Protein AF-A0A4V1SN51-F1 (afdb_monomer_lite)

Radius of gyration: 17.12 Å; chains: 1; bounding box: 47×35×43 Å

Structure (mmCIF, N/CA/C/O backbone):
data_AF-A0A4V1SN51-F1
#
_entry.id   AF-A0A4V1SN51-F1
#
loop_
_atom_site.group_PDB
_atom_site.id
_atom_site.type_symbol
_atom_site.label_atom_id
_atom_site.label_alt_id
_atom_site.label_comp_id
_atom_site.label_asym_id
_atom_site.label_entity_id
_atom_site.label_seq_id
_atom_site.pdbx_PDB_ins_code
_atom_site.Cartn_x
_atom_site.Cartn_y
_atom_site.Cartn_z
_atom_site.occupancy
_atom_site.B_iso_or_equiv
_atom_site.auth_seq_id
_atom_site.auth_comp_id
_atom_site.auth_asym_id
_atom_site.auth_atom_id
_atom_site.pdbx_PDB_model_num
ATOM 1 N N . MET A 1 1 ? 26.679 -23.909 3.121 1.00 36.00 1 MET A N 1
ATOM 2 C CA . MET A 1 1 ? 26.881 -22.451 3.013 1.00 36.00 1 MET A CA 1
ATOM 3 C C . MET A 1 1 ? 25.582 -21.850 2.503 1.00 36.00 1 MET A C 1
ATOM 5 O O . MET A 1 1 ? 25.342 -21.886 1.309 1.00 36.00 1 MET A O 1
ATOM 9 N N . GLY A 1 2 ? 24.689 -21.443 3.406 1.00 32.53 2 GLY A N 1
ATOM 10 C CA . GLY A 1 2 ? 23.420 -20.812 3.042 1.00 32.53 2 GLY A CA 1
ATOM 11 C C . GLY A 1 2 ? 23.554 -19.314 3.249 1.00 32.53 2 GLY A C 1
ATOM 12 O O . GLY A 1 2 ? 23.418 -18.847 4.377 1.00 32.53 2 GLY A O 1
ATOM 13 N N . ALA A 1 3 ? 23.891 -18.578 2.192 1.00 32.19 3 ALA A N 1
ATOM 14 C CA . ALA A 1 3 ? 23.777 -17.130 2.211 1.00 32.19 3 ALA A CA 1
ATOM 15 C C . ALA A 1 3 ? 22.284 -16.804 2.137 1.00 32.19 3 ALA A C 1
ATOM 17 O O . ALA A 1 3 ? 21.689 -16.786 1.067 1.00 32.19 3 ALA A O 1
ATOM 18 N N . VAL A 1 4 ? 21.666 -16.618 3.300 1.00 34.53 4 VAL A N 1
ATOM 19 C CA . VAL A 1 4 ? 20.387 -15.919 3.390 1.00 34.53 4 VAL A CA 1
ATOM 20 C C . VAL A 1 4 ? 20.732 -14.473 3.051 1.00 34.53 4 VAL A C 1
ATOM 22 O O . VAL A 1 4 ? 21.332 -13.784 3.881 1.00 34.53 4 VAL A O 1
ATOM 25 N N . SER A 1 5 ? 20.474 -14.039 1.816 1.00 34.34 5 SER A N 1
ATOM 26 C CA . SER A 1 5 ? 20.536 -12.623 1.461 1.00 34.34 5 SER A CA 1
ATOM 27 C C . SER A 1 5 ? 19.461 -11.925 2.285 1.00 34.34 5 SER A C 1
ATOM 29 O O . SER A 1 5 ? 18.280 -11.923 1.945 1.00 34.34 5 SER A O 1
ATOM 31 N N . ARG A 1 6 ? 19.873 -11.430 3.454 1.00 42.03 6 ARG A N 1
ATOM 32 C CA . ARG A 1 6 ? 19.096 -10.488 4.256 1.00 42.03 6 ARG A CA 1
ATOM 33 C C . ARG A 1 6 ? 18.743 -9.322 3.335 1.00 42.03 6 ARG A C 1
ATOM 35 O O . ARG A 1 6 ? 19.588 -8.950 2.526 1.00 42.03 6 ARG A O 1
ATOM 42 N N . GLY A 1 7 ? 17.496 -8.865 3.438 1.00 53.06 7 GLY A N 1
ATOM 43 C CA . GLY A 1 7 ? 16.815 -8.008 2.473 1.00 53.06 7 GLY A CA 1
ATOM 44 C C . GLY A 1 7 ? 17.626 -6.833 1.937 1.00 53.06 7 GLY A C 1
ATOM 45 O O . GLY A 1 7 ? 18.615 -6.411 2.527 1.00 53.06 7 GLY A O 1
ATOM 46 N N . CYS A 1 8 ? 17.161 -6.333 0.797 1.00 65.88 8 CYS A N 1
ATOM 47 C CA . CYS A 1 8 ? 17.581 -5.082 0.180 1.00 65.88 8 CYS A CA 1
ATOM 48 C C . CYS A 1 8 ? 17.955 -4.024 1.231 1.00 65.88 8 CYS A C 1
ATOM 50 O O . CYS A 1 8 ? 17.073 -3.464 1.875 1.00 65.88 8 CYS A O 1
ATOM 52 N N . ASN A 1 9 ? 19.247 -3.761 1.435 1.00 71.75 9 ASN A N 1
ATOM 53 C CA . ASN A 1 9 ? 19.674 -2.699 2.355 1.00 71.75 9 ASN A CA 1
ATOM 54 C C . ASN A 1 9 ? 19.575 -1.321 1.681 1.00 71.75 9 ASN A C 1
ATOM 56 O O . ASN A 1 9 ? 19.774 -0.288 2.316 1.00 71.75 9 ASN A O 1
ATOM 60 N N . GLU A 1 10 ? 19.315 -1.308 0.377 1.00 83.44 10 GLU A N 1
ATOM 61 C CA . GLU A 1 10 ? 19.295 -0.135 -0.476 1.00 83.44 10 GLU A CA 1
ATOM 62 C C . GLU A 1 10 ? 17.950 0.587 -0.459 1.00 83.44 10 GLU A C 1
ATOM 64 O O . GLU A 1 10 ? 17.895 1.762 -0.826 1.00 83.44 10 GLU A O 1
ATOM 69 N N . VAL A 1 11 ? 16.870 -0.091 -0.057 1.00 87.31 11 VAL A N 1
ATOM 70 C CA . VAL A 1 11 ? 15.503 0.440 -0.048 1.00 87.31 11 VAL A CA 1
ATOM 71 C C . VAL A 1 11 ? 14.754 -0.066 1.181 1.00 87.31 11 VAL A C 1
ATOM 73 O O . VAL A 1 11 ? 14.677 -1.268 1.414 1.00 87.31 11 VAL A O 1
ATOM 76 N N . SER A 1 12 ? 14.122 0.857 1.904 1.00 88.50 12 SER A N 1
ATOM 77 C CA . SER A 1 12 ? 13.243 0.554 3.039 1.00 88.50 12 SER A CA 1
ATOM 78 C C . SER A 1 12 ? 11.881 1.209 2.836 1.00 88.50 12 SER A C 1
ATOM 80 O O . SER A 1 12 ? 11.802 2.347 2.369 1.00 88.50 12 SER A O 1
ATOM 82 N N . THR A 1 13 ? 10.803 0.515 3.202 1.00 88.69 13 THR A N 1
ATOM 83 C CA . THR A 1 13 ? 9.418 1.011 3.130 1.00 88.69 13 THR A CA 1
ATOM 84 C C . THR A 1 13 ? 8.771 1.053 4.511 1.00 88.69 13 THR A C 1
ATOM 86 O O . THR A 1 13 ? 9.074 0.237 5.378 1.00 88.69 13 THR A O 1
ATOM 89 N N . GLY A 1 14 ? 7.888 2.032 4.745 1.00 87.31 14 GLY A N 1
ATOM 90 C CA . GLY A 1 14 ? 7.275 2.281 6.065 1.00 87.31 14 GLY A CA 1
ATOM 91 C C . GLY A 1 14 ? 6.348 1.161 6.531 1.00 87.31 14 GLY A C 1
ATOM 92 O O . GLY A 1 14 ? 6.138 0.963 7.726 1.00 87.31 14 GLY A O 1
ATOM 93 N N . ILE A 1 15 ? 5.826 0.407 5.567 1.00 88.25 15 ILE A N 1
ATOM 94 C CA . ILE A 1 15 ? 5.023 -0.796 5.754 1.00 88.25 15 ILE A CA 1
ATOM 95 C C . ILE A 1 15 ? 5.572 -1.913 4.855 1.00 88.25 15 ILE A C 1
ATOM 97 O O . ILE A 1 15 ? 6.207 -1.603 3.839 1.00 88.25 15 ILE A O 1
ATOM 101 N N . PRO A 1 16 ? 5.307 -3.194 5.177 1.00 86.88 16 PRO A N 1
ATOM 102 C CA . PRO A 1 16 ? 5.565 -4.297 4.258 1.00 86.88 16 PRO A CA 1
ATOM 103 C C . PRO A 1 16 ? 4.853 -4.050 2.926 1.00 86.88 16 PRO A C 1
ATOM 105 O O . PRO A 1 16 ? 3.647 -3.797 2.905 1.00 86.88 16 PRO A O 1
ATOM 108 N N . ALA A 1 17 ? 5.612 -4.075 1.833 1.00 88.94 17 ALA A N 1
ATOM 109 C CA . ALA A 1 17 ? 5.127 -3.718 0.502 1.00 88.94 17 ALA A CA 1
ATOM 110 C C . ALA A 1 17 ? 5.588 -4.716 -0.579 1.00 88.94 17 ALA A C 1
ATOM 112 O O . ALA A 1 17 ? 5.528 -4.421 -1.768 1.00 88.94 17 ALA A O 1
ATOM 113 N N . ASP A 1 18 ? 6.009 -5.920 -0.181 1.00 91.25 18 ASP A N 1
ATOM 114 C CA . ASP A 1 18 ? 6.381 -7.006 -1.102 1.00 91.25 18 ASP A CA 1
ATOM 115 C C . ASP A 1 18 ? 5.194 -7.468 -1.965 1.00 91.25 18 ASP A C 1
ATOM 117 O O . ASP A 1 18 ? 5.362 -8.067 -3.024 1.00 91.25 18 ASP A O 1
ATOM 121 N N . THR A 1 19 ? 3.969 -7.195 -1.511 1.00 94.81 19 THR A N 1
ATOM 122 C CA . THR A 1 19 ? 2.716 -7.455 -2.220 1.00 94.81 19 THR A CA 1
ATOM 123 C C . THR A 1 19 ? 1.760 -6.295 -1.993 1.00 94.81 19 THR A C 1
ATOM 125 O O . THR A 1 19 ? 1.488 -5.927 -0.851 1.00 94.81 19 THR A O 1
ATOM 128 N N . LEU A 1 20 ? 1.232 -5.735 -3.081 1.00 95.06 20 LEU A N 1
ATOM 129 C CA . LEU A 1 20 ? 0.231 -4.671 -3.056 1.00 95.06 20 LEU A CA 1
ATOM 130 C C . LEU A 1 20 ? -0.962 -5.047 -3.935 1.00 95.06 20 LEU A C 1
ATOM 132 O O . LEU A 1 20 ? -0.781 -5.477 -5.074 1.00 95.06 20 LEU A O 1
ATOM 136 N N . ILE A 1 21 ? -2.179 -4.844 -3.424 1.00 96.56 21 ILE A N 1
ATOM 137 C CA . ILE A 1 21 ? -3.418 -4.953 -4.204 1.00 96.56 21 ILE A CA 1
ATOM 138 C C . ILE A 1 21 ? -4.063 -3.569 -4.281 1.00 96.56 21 ILE A C 1
ATOM 140 O O . ILE A 1 21 ? -4.413 -2.974 -3.258 1.00 96.56 21 ILE A O 1
ATOM 144 N N . ILE A 1 22 ? -4.220 -3.057 -5.501 1.00 94.50 22 ILE A N 1
ATOM 145 C CA . ILE A 1 22 ? -4.706 -1.704 -5.789 1.00 94.50 22 ILE A CA 1
ATOM 146 C C . ILE A 1 22 ? -5.909 -1.795 -6.725 1.00 94.50 22 ILE A C 1
ATOM 148 O O . ILE A 1 22 ? -5.900 -2.571 -7.675 1.00 94.50 22 ILE A O 1
ATOM 152 N N . GLY A 1 23 ? -6.940 -0.999 -6.467 1.00 91.62 23 GLY A N 1
ATOM 153 C CA . GLY A 1 23 ? -8.099 -0.877 -7.353 1.00 91.62 23 GLY A CA 1
ATOM 154 C C . GLY A 1 23 ? -8.855 0.420 -7.100 1.00 91.62 23 GLY A C 1
ATOM 155 O O . GLY A 1 23 ? -9.072 1.197 -8.025 1.00 91.62 23 GLY A O 1
ATOM 156 N N . GLU A 1 24 ? -9.159 0.713 -5.835 1.00 85.19 24 GLU A N 1
ATOM 157 C CA . GLU A 1 24 ? -9.700 2.006 -5.417 1.00 85.19 24 GLU A CA 1
ATOM 158 C C . GLU A 1 24 ? -8.988 2.539 -4.165 1.00 85.19 24 GLU A C 1
ATOM 160 O O . GLU A 1 24 ? -8.610 1.786 -3.264 1.00 85.19 24 GLU A O 1
ATOM 165 N N . GLY A 1 25 ? -8.857 3.865 -4.103 1.00 84.25 25 GLY A N 1
ATOM 166 C CA . GLY A 1 25 ? -8.307 4.590 -2.968 1.00 84.25 25 GLY A CA 1
ATOM 167 C C . GLY A 1 25 ? -6.788 4.719 -3.022 1.00 84.25 25 GLY A C 1
ATOM 168 O O . GLY A 1 25 ? -6.085 3.866 -3.547 1.00 84.25 25 GLY A O 1
ATOM 169 N N . SER A 1 26 ? -6.289 5.787 -2.401 1.00 85.69 26 SER A N 1
ATOM 170 C CA . SER A 1 26 ? -4.858 6.078 -2.332 1.00 85.69 26 SER A CA 1
ATOM 171 C C . SER A 1 26 ? -4.312 5.810 -0.936 1.00 85.69 26 SER A C 1
ATOM 173 O O . SER A 1 26 ? -4.979 6.035 0.080 1.00 85.69 26 SER A O 1
ATOM 175 N N . PHE A 1 27 ? -3.053 5.393 -0.875 1.00 90.12 27 PHE A N 1
ATOM 176 C CA . PHE A 1 27 ? -2.278 5.379 0.357 1.00 90.12 27 PHE A CA 1
ATOM 177 C C . PHE A 1 27 ? -0.875 5.936 0.095 1.00 90.12 27 PHE A C 1
ATOM 179 O O . PHE A 1 27 ? -0.294 5.672 -0.958 1.00 90.12 27 PHE A O 1
ATOM 186 N N . PRO A 1 28 ? -0.312 6.722 1.027 1.00 91.31 28 PRO A N 1
ATOM 187 C CA . PRO A 1 28 ? 1.069 7.159 0.920 1.00 91.31 28 PRO A CA 1
ATOM 188 C C . PRO A 1 28 ? 1.998 6.011 1.327 1.00 91.31 28 PRO A C 1
ATOM 190 O O . PRO A 1 28 ? 2.009 5.615 2.492 1.00 91.31 28 PRO A O 1
ATOM 193 N N . LEU A 1 29 ? 2.808 5.497 0.399 1.00 92.44 29 LEU A N 1
ATOM 194 C CA . LEU A 1 29 ? 3.904 4.600 0.765 1.00 92.44 29 LEU A CA 1
ATOM 195 C C . LEU A 1 29 ? 5.150 5.430 1.073 1.00 92.44 29 LEU A C 1
ATOM 197 O O . LEU A 1 29 ? 5.815 5.939 0.169 1.00 92.44 29 LEU A O 1
ATOM 201 N N . TYR A 1 30 ? 5.461 5.578 2.357 1.00 92.44 30 TYR A N 1
ATOM 202 C CA . TYR A 1 30 ? 6.723 6.171 2.790 1.00 92.44 30 TYR A CA 1
ATOM 203 C C . TYR A 1 30 ? 7.875 5.207 2.533 1.00 92.44 30 TYR A C 1
ATOM 205 O O . TYR A 1 30 ? 7.734 3.997 2.714 1.00 92.44 30 TYR A O 1
ATOM 213 N N . TRP A 1 31 ? 9.009 5.754 2.115 1.00 91.00 31 TRP A N 1
ATOM 214 C CA . TRP A 1 31 ? 10.177 4.981 1.726 1.00 91.00 31 TRP A CA 1
ATOM 215 C C . TRP A 1 31 ? 11.455 5.797 1.938 1.00 91.00 31 TRP A C 1
ATOM 217 O O . TRP A 1 31 ? 11.415 7.026 2.057 1.00 91.00 31 TRP A O 1
ATOM 227 N N . SER A 1 32 ? 12.583 5.099 1.951 1.00 89.31 32 SER A N 1
ATOM 228 C CA . SER A 1 32 ? 13.925 5.666 1.871 1.00 89.31 32 SER A CA 1
ATOM 229 C C . SER A 1 32 ? 14.804 4.786 1.000 1.00 89.31 32 SER A C 1
ATOM 231 O O . SER A 1 32 ? 14.558 3.585 0.876 1.00 89.31 32 SER A O 1
ATOM 233 N N . SER A 1 33 ? 15.863 5.363 0.446 1.00 89.38 33 SER A N 1
ATOM 234 C CA . SER A 1 33 ? 16.863 4.606 -0.290 1.00 89.38 33 SER A CA 1
ATOM 235 C C . SER A 1 33 ? 18.261 5.177 -0.099 1.00 89.38 33 SER A C 1
ATOM 237 O O . SER A 1 33 ? 18.420 6.359 0.203 1.00 89.38 33 SER A O 1
ATOM 239 N N . THR A 1 34 ? 19.275 4.336 -0.294 1.00 89.94 34 THR A N 1
ATOM 240 C CA . THR A 1 34 ? 20.680 4.753 -0.375 1.00 89.94 34 THR A CA 1
ATOM 241 C C . THR A 1 34 ? 21.067 5.263 -1.768 1.00 89.94 34 THR A C 1
ATOM 243 O O . THR A 1 34 ? 22.156 5.818 -1.931 1.00 89.94 34 THR A O 1
ATOM 246 N N . TYR A 1 35 ? 20.197 5.114 -2.775 1.00 90.44 35 TYR A N 1
ATOM 247 C CA . TYR A 1 35 ? 20.451 5.591 -4.133 1.00 90.44 35 TYR A CA 1
ATOM 248 C C . TYR A 1 35 ? 20.486 7.120 -4.192 1.00 90.44 35 TYR A C 1
ATOM 250 O O . TYR A 1 35 ? 19.616 7.803 -3.658 1.00 90.44 35 TYR A O 1
ATOM 258 N N . THR A 1 36 ? 21.457 7.675 -4.923 1.00 89.38 36 THR A N 1
ATOM 259 C CA . THR A 1 36 ? 21.542 9.127 -5.162 1.00 89.38 36 THR A CA 1
ATOM 260 C C . THR A 1 36 ? 20.338 9.650 -5.946 1.00 89.38 36 THR A C 1
ATOM 262 O O . THR A 1 36 ? 19.867 10.760 -5.697 1.00 89.38 36 THR A O 1
ATOM 265 N N . LYS A 1 37 ? 19.818 8.844 -6.878 1.00 92.56 37 LYS A N 1
ATOM 266 C CA . LYS A 1 37 ? 18.574 9.119 -7.588 1.00 92.56 37 LYS A CA 1
ATOM 267 C C . LYS A 1 37 ? 17.771 7.839 -7.735 1.00 92.56 37 LYS A C 1
ATOM 269 O O . LYS A 1 37 ? 18.219 6.881 -8.353 1.00 92.56 37 LYS A O 1
ATOM 274 N N . SER A 1 38 ? 16.581 7.859 -7.152 1.00 94.62 38 SER A N 1
ATOM 275 C CA . SER A 1 38 ? 15.698 6.703 -7.080 1.00 94.62 38 SER A CA 1
ATOM 276 C C . SER A 1 38 ? 14.619 6.773 -8.152 1.00 94.62 38 SER A C 1
ATOM 278 O O . SER A 1 38 ? 14.000 7.817 -8.381 1.00 94.62 38 SER A O 1
ATOM 280 N N . ILE A 1 39 ? 14.373 5.645 -8.801 1.00 95.00 39 ILE A N 1
ATOM 281 C CA . ILE A 1 39 ? 13.350 5.480 -9.825 1.00 95.00 39 ILE A CA 1
ATOM 282 C C . ILE A 1 39 ? 12.433 4.352 -9.376 1.00 95.00 39 ILE A C 1
ATOM 284 O O . ILE A 1 39 ? 12.890 3.246 -9.124 1.00 95.00 39 ILE A O 1
ATOM 288 N N . LEU A 1 40 ? 11.132 4.615 -9.303 1.00 95.44 40 LEU A N 1
ATOM 289 C CA . LEU A 1 40 ? 10.150 3.543 -9.238 1.00 95.44 40 LEU A CA 1
ATOM 290 C C . LEU A 1 40 ? 9.962 2.991 -10.644 1.00 95.44 40 LEU A C 1
ATOM 292 O O . LEU A 1 40 ? 9.638 3.751 -11.560 1.00 95.44 40 LEU A O 1
ATOM 296 N N . ALA A 1 41 ? 10.129 1.688 -10.805 1.00 95.69 41 ALA A N 1
ATOM 297 C CA . ALA A 1 41 ? 9.928 1.002 -12.067 1.00 95.69 41 ALA A CA 1
ATOM 298 C C . ALA A 1 41 ? 8.839 -0.067 -11.928 1.00 95.69 41 ALA A C 1
ATOM 300 O O . ALA A 1 41 ? 8.795 -0.777 -10.924 1.00 95.69 41 ALA A O 1
ATOM 301 N N . ILE A 1 42 ? 7.977 -0.170 -12.943 1.00 96.75 42 ILE A N 1
ATOM 302 C CA . ILE A 1 42 ? 6.932 -1.196 -13.067 1.00 96.75 42 ILE A CA 1
ATOM 303 C C . ILE A 1 42 ? 7.276 -2.119 -14.238 1.00 96.75 42 ILE A C 1
ATOM 305 O O . ILE A 1 42 ? 7.791 -1.653 -15.258 1.00 96.75 42 ILE A O 1
ATOM 309 N N . TYR A 1 43 ? 6.971 -3.406 -14.104 1.00 97.12 43 TYR A N 1
ATOM 310 C CA . TYR A 1 43 ? 7.303 -4.474 -15.045 1.00 97.12 43 TYR A CA 1
ATOM 311 C C . TYR A 1 43 ? 6.124 -5.442 -15.210 1.00 97.12 43 TYR A C 1
ATOM 313 O O . TYR A 1 43 ? 5.363 -5.654 -14.268 1.00 97.12 43 TYR A O 1
ATOM 321 N N . ASP A 1 44 ? 6.039 -6.089 -16.374 1.00 97.25 44 ASP A N 1
ATOM 322 C CA . ASP A 1 44 ? 5.069 -7.168 -16.650 1.00 97.25 44 ASP A CA 1
ATOM 323 C C . ASP A 1 44 ? 5.534 -8.550 -16.152 1.00 97.25 44 ASP A C 1
ATOM 325 O O . ASP A 1 44 ? 4.766 -9.507 -16.125 1.00 97.25 44 ASP A O 1
ATOM 329 N N . VAL A 1 45 ? 6.812 -8.692 -15.789 1.00 95.69 45 VAL A N 1
ATOM 330 C CA . VAL A 1 45 ? 7.425 -9.974 -15.410 1.00 95.69 45 VAL A CA 1
ATOM 331 C C . VAL A 1 45 ? 8.217 -9.852 -14.109 1.00 95.69 45 VAL A C 1
ATOM 333 O O . VAL A 1 45 ? 8.762 -8.792 -13.793 1.00 95.69 45 VAL A O 1
ATOM 336 N N . ALA A 1 46 ? 8.300 -10.949 -13.356 1.00 91.75 46 ALA A N 1
ATOM 337 C CA . ALA A 1 46 ? 8.957 -10.984 -12.046 1.00 91.75 46 ALA A CA 1
ATOM 338 C C . ALA A 1 46 ? 10.485 -10.861 -12.128 1.00 91.75 46 ALA A C 1
ATOM 340 O O . ALA A 1 46 ? 11.115 -10.282 -11.248 1.00 91.75 46 ALA A O 1
ATOM 341 N N . VAL A 1 47 ? 11.080 -11.411 -13.188 1.00 90.69 47 VAL A N 1
ATOM 342 C CA . VAL A 1 47 ? 12.531 -11.513 -13.372 1.00 90.69 47 VAL A CA 1
ATOM 343 C C . VAL A 1 47 ? 12.860 -11.167 -14.815 1.00 90.69 47 VAL A C 1
ATOM 345 O O . VAL A 1 47 ? 12.136 -11.576 -15.723 1.00 90.69 47 VAL A O 1
ATOM 348 N N . ASP A 1 48 ? 13.947 -10.417 -15.003 1.00 82.88 48 ASP A N 1
ATOM 349 C CA . ASP A 1 48 ? 14.437 -9.942 -16.298 1.00 82.88 48 ASP A CA 1
ATOM 350 C C . ASP A 1 48 ? 13.404 -9.103 -17.079 1.00 82.88 48 ASP A C 1
ATOM 352 O O . ASP A 1 48 ? 12.268 -8.910 -16.662 1.00 82.88 48 ASP A O 1
ATOM 356 N N . GLY A 1 49 ? 13.802 -8.461 -18.174 1.00 89.00 49 GLY A N 1
ATOM 357 C CA . GLY A 1 49 ? 12.900 -7.614 -18.966 1.00 89.00 49 GLY A CA 1
ATOM 358 C C . GLY A 1 49 ? 12.847 -6.141 -18.544 1.00 89.00 49 GLY A C 1
ATOM 359 O O . GLY A 1 49 ? 13.198 -5.756 -17.425 1.00 89.00 49 GLY A O 1
ATOM 360 N N . ALA A 1 50 ? 12.444 -5.304 -19.501 1.00 92.94 50 ALA A N 1
ATOM 361 C CA . ALA A 1 50 ? 12.453 -3.853 -19.374 1.00 92.94 50 ALA A CA 1
ATOM 362 C C . ALA A 1 50 ? 11.249 -3.337 -18.575 1.00 92.94 50 ALA A C 1
ATOM 364 O O . ALA A 1 50 ? 10.163 -3.910 -18.619 1.00 92.94 50 ALA A O 1
ATOM 365 N N . ALA A 1 51 ? 11.445 -2.219 -17.877 1.00 94.69 51 ALA A N 1
ATOM 366 C CA . ALA A 1 51 ? 10.351 -1.531 -17.207 1.00 94.69 51 ALA A CA 1
ATOM 367 C C . ALA A 1 51 ? 9.370 -0.958 -18.239 1.00 94.69 51 ALA A C 1
ATOM 369 O O . ALA A 1 51 ? 9.786 -0.277 -19.180 1.00 94.69 51 ALA A O 1
ATOM 370 N N . ILE A 1 52 ? 8.078 -1.183 -18.020 1.00 95.81 52 ILE A N 1
ATOM 371 C CA . ILE A 1 52 ? 6.992 -0.625 -18.835 1.00 95.81 52 ILE A CA 1
ATOM 372 C C . ILE A 1 52 ? 6.632 0.797 -18.408 1.00 95.81 52 ILE A C 1
ATOM 374 O O . ILE A 1 52 ? 6.122 1.583 -19.202 1.00 95.81 52 ILE A O 1
ATOM 378 N N . GLN A 1 53 ? 6.925 1.143 -17.153 1.00 94.88 53 GLN A N 1
ATOM 379 C CA . GLN A 1 53 ? 6.765 2.485 -16.612 1.00 94.88 53 GLN A CA 1
ATOM 380 C C . GLN A 1 53 ? 7.900 2.804 -15.653 1.00 94.88 53 GLN A C 1
ATOM 382 O O . GLN A 1 53 ? 8.387 1.935 -14.929 1.00 94.88 53 GLN A O 1
ATOM 387 N N . LYS A 1 54 ? 8.308 4.073 -15.642 1.00 93.75 54 LYS A N 1
ATOM 388 C CA . LYS A 1 54 ? 9.310 4.606 -14.724 1.00 93.75 54 LYS A CA 1
ATOM 389 C C . LYS A 1 54 ? 8.848 5.954 -14.196 1.00 93.75 54 LYS A C 1
ATOM 391 O O . LYS A 1 54 ? 8.384 6.792 -14.966 1.00 93.75 54 LYS A O 1
ATOM 396 N N . SER A 1 55 ? 9.033 6.182 -12.904 1.00 94.56 55 SER A N 1
ATOM 397 C CA . SER A 1 55 ? 8.788 7.470 -12.264 1.00 94.56 55 SER A CA 1
ATOM 398 C C . SER A 1 55 ? 9.981 7.847 -11.404 1.00 94.56 55 SER A C 1
ATOM 400 O O . SER A 1 55 ? 10.385 7.088 -10.526 1.00 94.56 55 SER A O 1
ATOM 402 N N . ILE A 1 56 ? 10.540 9.034 -11.637 1.00 94.19 56 ILE A N 1
ATOM 403 C CA . ILE A 1 56 ? 11.597 9.573 -10.777 1.00 94.19 56 ILE A CA 1
ATOM 404 C C . ILE A 1 56 ? 10.974 9.878 -9.420 1.00 94.19 56 ILE A C 1
ATOM 406 O O . ILE A 1 56 ? 10.010 10.643 -9.327 1.00 94.19 56 ILE A O 1
ATOM 410 N N . LEU A 1 57 ? 11.535 9.289 -8.373 1.00 93.62 57 LEU A N 1
ATOM 411 C CA . LEU A 1 57 ? 11.111 9.553 -7.014 1.00 93.62 57 LEU A CA 1
ATOM 412 C C . LEU A 1 57 ? 11.896 10.731 -6.443 1.00 93.62 57 LEU A C 1
ATOM 414 O O . LEU A 1 57 ? 13.089 10.903 -6.691 1.00 93.62 57 LEU A O 1
ATOM 418 N N . LYS A 1 58 ? 11.198 11.565 -5.676 1.00 87.62 58 LYS A N 1
ATOM 419 C CA . LYS A 1 58 ? 11.808 12.658 -4.919 1.00 87.62 58 LYS A CA 1
ATOM 420 C C . LYS A 1 58 ? 12.011 12.194 -3.487 1.00 87.62 58 LYS A C 1
ATOM 422 O O . LYS A 1 58 ? 11.096 11.610 -2.909 1.00 87.62 58 LYS A O 1
ATOM 427 N N . ASP A 1 59 ? 13.180 12.489 -2.927 1.00 74.94 59 ASP A N 1
ATOM 428 C CA . ASP A 1 59 ? 13.490 12.160 -1.536 1.00 74.94 59 ASP A CA 1
ATOM 429 C C . ASP A 1 59 ? 12.389 12.673 -0.589 1.00 74.94 59 ASP A C 1
ATOM 431 O O . ASP A 1 59 ? 11.870 13.781 -0.765 1.00 74.94 59 ASP A O 1
ATOM 435 N N . LYS A 1 60 ? 12.018 11.845 0.395 1.00 75.19 60 LYS A N 1
ATOM 436 C CA . LYS A 1 60 ? 10.974 12.099 1.411 1.00 75.19 60 LYS A CA 1
ATOM 437 C C . LYS A 1 60 ? 9.555 12.333 0.880 1.00 75.19 60 LYS A C 1
ATOM 439 O O . LYS A 1 60 ? 8.657 12.629 1.671 1.00 75.19 60 LYS A O 1
ATOM 444 N N . VAL A 1 61 ? 9.315 12.193 -0.424 1.00 90.31 61 VAL A N 1
ATOM 445 C CA . VAL A 1 61 ? 7.964 12.240 -0.994 1.00 90.31 61 VAL A CA 1
ATOM 446 C C . VAL A 1 61 ? 7.414 10.813 -1.043 1.00 90.31 61 VAL A C 1
ATOM 448 O O . VAL A 1 61 ? 8.029 9.963 -1.689 1.00 90.31 61 VAL A O 1
ATOM 451 N N . PRO A 1 62 ? 6.278 10.518 -0.381 1.00 92.50 62 PRO A N 1
ATOM 452 C CA . PRO A 1 62 ? 5.703 9.180 -0.418 1.00 92.50 62 PRO A CA 1
ATOM 453 C C . PRO A 1 62 ? 5.286 8.811 -1.844 1.00 92.50 62 PRO A C 1
ATOM 455 O O . PRO A 1 62 ? 4.836 9.659 -2.619 1.00 92.50 62 PRO A O 1
ATOM 458 N N . ILE A 1 63 ? 5.420 7.531 -2.181 1.00 92.75 63 ILE A N 1
ATOM 459 C CA . ILE A 1 63 ? 4.967 7.001 -3.465 1.00 92.75 63 ILE A CA 1
ATOM 460 C C . ILE A 1 63 ? 3.440 6.990 -3.461 1.00 92.75 63 ILE A C 1
ATOM 462 O O . ILE A 1 63 ? 2.813 6.517 -2.511 1.00 92.75 63 ILE A O 1
ATOM 466 N N . ASN A 1 64 ? 2.855 7.505 -4.541 1.00 89.12 64 ASN A N 1
ATOM 467 C CA . ASN A 1 64 ? 1.430 7.408 -4.818 1.00 89.12 64 ASN A CA 1
ATOM 468 C C . ASN A 1 64 ? 1.225 6.503 -6.037 1.00 89.12 64 ASN A C 1
ATOM 470 O O . ASN A 1 64 ? 1.355 6.958 -7.177 1.00 89.12 64 ASN A O 1
ATOM 474 N N . PHE A 1 65 ? 0.933 5.227 -5.782 1.00 89.75 65 PHE A N 1
ATOM 475 C CA . PHE A 1 65 ? 0.778 4.233 -6.839 1.00 89.75 65 PHE A CA 1
ATOM 476 C C . PHE A 1 65 ? -0.353 4.576 -7.804 1.00 89.75 65 PHE A C 1
ATOM 478 O O . PHE A 1 65 ? -0.147 4.399 -8.996 1.00 89.75 65 PHE A O 1
ATOM 485 N N . ASP A 1 66 ? -1.460 5.170 -7.348 1.00 84.62 66 ASP A N 1
ATOM 486 C CA . ASP A 1 66 ? -2.587 5.541 -8.217 1.00 84.62 66 ASP A CA 1
ATOM 487 C C . ASP A 1 66 ? -2.149 6.439 -9.375 1.00 84.62 66 ASP A C 1
ATOM 489 O O . ASP A 1 66 ? -2.626 6.304 -10.499 1.00 84.62 66 ASP A O 1
ATOM 493 N N . SER A 1 67 ? -1.221 7.370 -9.123 1.00 84.75 67 SER A N 1
ATOM 494 C CA . SER A 1 67 ? -0.711 8.252 -10.175 1.00 84.75 67 SER A CA 1
ATOM 495 C C . SER A 1 67 ? 0.187 7.519 -11.167 1.00 84.75 67 SER A C 1
ATOM 497 O O . SER A 1 67 ? 0.273 7.938 -12.320 1.00 84.75 67 SER A O 1
ATOM 499 N N . ILE A 1 68 ? 0.900 6.494 -10.709 1.00 87.19 68 ILE A N 1
ATOM 500 C CA . ILE A 1 68 ? 1.864 5.744 -11.513 1.00 87.19 68 ILE A CA 1
ATOM 501 C C . ILE A 1 68 ? 1.110 4.729 -12.369 1.00 87.19 68 ILE A C 1
ATOM 503 O O . ILE A 1 68 ? 1.300 4.683 -13.576 1.00 87.19 68 ILE A O 1
ATOM 507 N N . THR A 1 69 ? 0.171 4.000 -11.773 1.00 89.50 69 THR A N 1
ATOM 508 C CA . THR A 1 69 ? -0.541 2.885 -12.399 1.00 89.50 69 THR A CA 1
ATOM 509 C C . THR A 1 69 ? -1.782 3.308 -13.183 1.00 89.50 69 THR A C 1
ATOM 511 O O . THR A 1 69 ? -2.387 2.468 -13.838 1.00 89.50 69 THR A O 1
ATOM 514 N N . LYS A 1 70 ? -2.152 4.599 -13.188 1.00 87.44 70 LYS A N 1
ATOM 515 C CA . LYS A 1 70 ? -3.388 5.115 -13.811 1.00 87.44 70 LYS A CA 1
ATOM 516 C C . LYS A 1 70 ? -3.618 4.680 -15.264 1.00 87.44 70 LYS A C 1
ATOM 518 O O . LYS A 1 70 ? -4.761 4.587 -15.700 1.00 87.44 70 LYS A O 1
ATOM 523 N N . SER A 1 71 ? -2.550 4.515 -16.040 1.00 90.81 71 SER A N 1
ATOM 524 C CA . SER A 1 71 ? -2.622 4.133 -17.457 1.00 90.81 71 SER A CA 1
ATOM 525 C C . SER A 1 71 ? -2.490 2.630 -17.702 1.00 90.81 71 SER A C 1
ATOM 527 O O . SER A 1 71 ? -2.592 2.206 -18.853 1.00 90.81 71 SER A O 1
ATOM 529 N N . LEU A 1 72 ? -2.255 1.831 -16.659 1.00 94.62 72 LEU A N 1
ATOM 530 C CA . LEU A 1 72 ? -2.183 0.379 -16.762 1.00 94.62 72 LEU A CA 1
ATOM 531 C C . LEU A 1 72 ? -3.591 -0.223 -16.663 1.00 94.62 72 LEU A C 1
ATOM 533 O O . LEU A 1 72 ? -4.391 0.226 -15.838 1.00 94.62 72 LEU A O 1
ATOM 537 N N . PRO A 1 73 ? -3.919 -1.228 -17.490 1.00 95.62 73 PRO A N 1
ATOM 538 C CA . PRO A 1 73 ? -5.139 -1.998 -17.296 1.00 95.62 73 PRO A CA 1
ATOM 539 C C . PRO A 1 73 ? -5.063 -2.838 -16.004 1.00 95.62 73 PRO A C 1
ATOM 541 O O . PRO A 1 73 ? -3.973 -3.067 -15.478 1.00 95.62 73 PRO A O 1
ATOM 544 N N . PRO A 1 74 ? -6.204 -3.337 -15.493 1.00 96.88 74 PRO A N 1
ATOM 545 C CA . PRO A 1 74 ? -6.202 -4.370 -14.462 1.00 96.88 74 PRO A CA 1
ATOM 546 C C . PRO A 1 74 ? -5.355 -5.578 -14.887 1.00 96.88 74 PRO A C 1
ATOM 548 O O . PRO A 1 74 ? -5.415 -6.010 -16.041 1.00 96.88 74 PRO A O 1
ATOM 551 N N . GLY A 1 75 ? -4.573 -6.122 -13.959 1.00 97.38 75 GLY A N 1
ATOM 552 C CA . GLY A 1 75 ? -3.599 -7.170 -14.240 1.00 97.38 75 GLY A CA 1
ATOM 553 C C . GLY A 1 75 ? -2.578 -7.362 -13.123 1.00 97.38 75 GLY A C 1
ATOM 554 O O . GLY A 1 75 ? -2.574 -6.645 -12.119 1.00 97.38 75 GLY A O 1
ATOM 555 N N . ASP A 1 76 ? -1.710 -8.347 -13.325 1.00 98.25 76 ASP A N 1
ATOM 556 C CA . ASP A 1 76 ? -0.600 -8.657 -12.432 1.00 98.25 76 ASP A CA 1
ATOM 557 C C . ASP A 1 76 ? 0.686 -8.029 -12.974 1.00 98.25 76 ASP A C 1
ATOM 559 O O . ASP A 1 76 ? 1.044 -8.210 -14.136 1.00 98.25 76 ASP A O 1
ATOM 563 N N . TYR A 1 77 ? 1.370 -7.297 -12.104 1.00 98.00 77 TYR A N 1
ATOM 564 C CA . TYR A 1 77 ? 2.575 -6.533 -12.381 1.00 98.00 77 TYR A CA 1
ATOM 565 C C . TYR A 1 77 ? 3.600 -6.747 -11.274 1.00 98.00 77 TYR A C 1
ATOM 567 O O . TYR A 1 77 ? 3.337 -7.329 -10.217 1.00 98.00 77 TYR A O 1
ATOM 575 N N . TYR A 1 78 ? 4.783 -6.202 -11.509 1.00 97.62 78 TYR A N 1
ATOM 576 C CA . TYR A 1 78 ? 5.879 -6.207 -10.562 1.00 97.62 78 TYR A CA 1
ATOM 577 C C . TYR A 1 78 ? 6.484 -4.817 -10.468 1.00 97.62 78 TYR A C 1
ATOM 579 O O . TYR A 1 78 ? 6.463 -4.057 -11.436 1.00 97.62 78 TYR A O 1
ATOM 587 N N . TRP A 1 79 ? 7.034 -4.470 -9.313 1.00 95.94 79 TRP A N 1
ATOM 588 C CA . TRP A 1 79 ? 7.619 -3.157 -9.089 1.00 95.94 79 TRP A CA 1
ATOM 589 C C . TRP A 1 79 ? 8.868 -3.230 -8.225 1.00 95.94 79 TRP A C 1
ATOM 591 O O . TRP A 1 79 ? 9.002 -4.105 -7.380 1.00 95.94 79 TRP A O 1
ATOM 601 N N . ASN A 1 80 ? 9.790 -2.295 -8.417 1.00 94.94 80 ASN A N 1
ATOM 602 C CA . ASN A 1 80 ? 10.873 -2.050 -7.470 1.00 94.94 80 ASN A CA 1
ATOM 603 C C . ASN A 1 80 ? 11.309 -0.582 -7.521 1.00 94.94 80 ASN A C 1
ATOM 605 O O . ASN A 1 80 ? 10.908 0.178 -8.407 1.00 94.94 80 ASN A O 1
ATOM 609 N N . ILE A 1 81 ? 12.123 -0.185 -6.544 1.00 94.06 81 ILE A N 1
ATOM 610 C CA . ILE A 1 81 ? 12.871 1.070 -6.590 1.00 94.06 81 ILE A CA 1
ATOM 611 C C . ILE A 1 81 ? 14.291 0.730 -7.040 1.00 94.06 81 ILE A C 1
ATOM 613 O O . ILE A 1 81 ? 14.934 -0.138 -6.450 1.00 94.06 81 ILE A O 1
ATOM 617 N N . THR A 1 82 ? 14.759 1.400 -8.087 1.00 94.12 82 THR A N 1
ATOM 618 C CA . THR A 1 82 ? 16.093 1.228 -8.672 1.00 94.12 82 THR A CA 1
ATOM 619 C C . THR A 1 82 ? 16.880 2.532 -8.630 1.00 94.12 82 THR A C 1
ATOM 621 O O . THR A 1 82 ? 16.313 3.611 -8.423 1.00 94.12 82 THR A O 1
ATOM 624 N N . ASP A 1 83 ? 18.178 2.448 -8.897 1.00 93.19 83 ASP A N 1
ATOM 625 C CA . ASP A 1 83 ? 18.987 3.595 -9.303 1.00 93.19 83 ASP A CA 1
ATOM 626 C C . ASP A 1 83 ? 18.728 3.991 -10.779 1.00 93.19 83 ASP A C 1
ATOM 628 O O . ASP A 1 83 ? 17.827 3.464 -11.448 1.00 93.19 83 ASP A O 1
ATOM 632 N N . GLU A 1 84 ? 19.505 4.949 -11.294 1.00 91.44 84 GLU A N 1
ATOM 633 C CA . GLU A 1 84 ? 19.416 5.414 -12.687 1.00 91.44 84 GLU A CA 1
ATOM 634 C C . GLU A 1 84 ? 19.888 4.388 -13.722 1.00 91.44 84 GLU A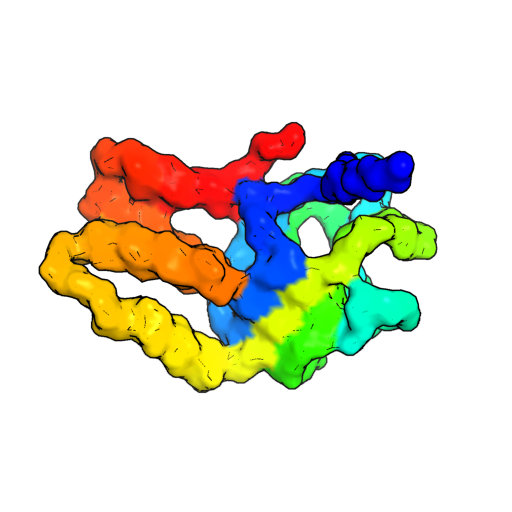 C 1
ATOM 636 O O . GLU A 1 84 ? 19.437 4.428 -14.869 1.00 91.44 84 GLU A O 1
ATOM 641 N N . GLU A 1 85 ? 20.770 3.474 -13.324 1.00 89.12 85 GLU A N 1
ATOM 642 C CA . GLU A 1 85 ? 21.304 2.407 -14.173 1.00 89.12 85 GLU A CA 1
ATOM 643 C C . GLU A 1 85 ? 20.342 1.209 -14.242 1.00 89.12 85 GLU A C 1
ATOM 645 O O . GLU A 1 85 ? 20.460 0.358 -15.123 1.00 89.12 85 GLU A O 1
ATOM 650 N N . GLY A 1 86 ? 19.329 1.186 -13.370 1.00 86.62 86 GLY A N 1
ATOM 651 C CA . GLY A 1 86 ? 18.348 0.113 -13.266 1.00 86.62 86 GLY A CA 1
ATOM 652 C C . GLY A 1 86 ? 18.760 -0.987 -12.291 1.00 86.62 86 GLY A C 1
ATOM 653 O O . GLY A 1 86 ? 18.090 -2.019 -12.246 1.00 86.62 86 GLY A O 1
ATOM 654 N N . ASN A 1 87 ? 19.811 -0.775 -11.496 1.00 88.12 87 ASN A N 1
ATOM 655 C CA . ASN A 1 87 ? 20.159 -1.678 -10.412 1.00 88.12 87 ASN A CA 1
ATOM 656 C C . ASN A 1 87 ? 19.166 -1.465 -9.271 1.00 88.12 87 ASN A C 1
ATOM 658 O O . ASN A 1 87 ? 18.926 -0.345 -8.817 1.00 88.12 87 ASN A O 1
ATOM 662 N N . GLY A 1 88 ? 18.564 -2.551 -8.817 1.00 85.88 88 GLY A N 1
ATOM 663 C CA . GLY A 1 88 ? 17.567 -2.527 -7.768 1.00 85.88 88 GLY A CA 1
ATOM 664 C C . GLY A 1 88 ? 17.458 -3.881 -7.108 1.00 85.88 88 GLY A C 1
ATOM 665 O O . GLY A 1 88 ? 18.079 -4.860 -7.523 1.00 85.88 88 GLY A O 1
ATOM 666 N N . CYS A 1 89 ? 16.632 -3.921 -6.081 1.00 86.25 89 CYS A N 1
ATOM 667 C CA . CYS A 1 89 ? 16.335 -5.150 -5.374 1.00 86.25 89 CYS A CA 1
ATOM 668 C C . CYS A 1 89 ? 15.302 -5.998 -6.116 1.00 86.25 89 CYS A C 1
ATOM 670 O O . CYS A 1 89 ? 14.814 -5.618 -7.189 1.00 86.25 89 CYS A O 1
ATOM 672 N N . GLU A 1 90 ? 14.992 -7.161 -5.542 1.00 90.12 90 GLU A N 1
ATOM 673 C CA . GLU A 1 90 ? 13.956 -8.051 -6.056 1.00 90.12 90 GLU A CA 1
ATOM 674 C C . GLU A 1 90 ? 12.637 -7.298 -6.266 1.00 90.12 90 GLU A C 1
ATOM 676 O O . GLU A 1 90 ? 12.301 -6.369 -5.526 1.00 90.12 90 GLU A O 1
ATOM 681 N N . ARG A 1 91 ? 11.919 -7.664 -7.331 1.00 93.94 91 ARG A N 1
ATOM 682 C CA . ARG A 1 91 ? 10.666 -7.004 -7.681 1.00 93.94 91 ARG A CA 1
ATOM 683 C C . ARG A 1 91 ? 9.548 -7.490 -6.763 1.00 93.94 91 ARG A C 1
ATOM 685 O O . ARG A 1 91 ? 9.257 -8.681 -6.707 1.00 93.94 91 ARG A O 1
ATOM 692 N N . SER A 1 92 ? 8.884 -6.548 -6.112 1.00 95.44 92 SER A N 1
ATOM 693 C CA . SER A 1 92 ? 7.657 -6.756 -5.353 1.00 95.44 92 SER A CA 1
ATOM 694 C C . SER A 1 92 ? 6.471 -6.983 -6.288 1.00 95.44 92 SER A C 1
ATOM 696 O O . SER A 1 92 ? 6.439 -6.481 -7.413 1.00 95.44 92 SER A O 1
ATOM 698 N N . PHE A 1 93 ? 5.462 -7.710 -5.821 1.00 97.31 93 PHE A N 1
ATOM 699 C CA . PHE A 1 93 ? 4.246 -7.988 -6.580 1.00 97.31 93 PHE A CA 1
ATOM 700 C C . PHE A 1 93 ? 3.226 -6.847 -6.464 1.00 97.31 93 PHE A C 1
ATOM 702 O O . PHE A 1 93 ? 3.009 -6.281 -5.389 1.00 97.31 93 PHE A O 1
ATOM 709 N N . LEU A 1 94 ? 2.569 -6.531 -7.577 1.00 97.06 94 LEU A N 1
ATOM 710 C CA . LEU A 1 94 ? 1.520 -5.524 -7.674 1.00 97.06 94 LEU A CA 1
ATOM 711 C C . LEU A 1 94 ? 0.345 -6.085 -8.472 1.00 97.06 94 LEU A C 1
ATOM 713 O O . LEU A 1 94 ? 0.473 -6.357 -9.659 1.00 97.06 94 LEU A O 1
ATOM 717 N N . ARG A 1 95 ? -0.823 -6.189 -7.846 1.00 97.50 95 ARG A N 1
ATOM 718 C CA . ARG A 1 95 ? -2.067 -6.552 -8.525 1.00 97.50 95 ARG A CA 1
ATOM 719 C C . ARG A 1 95 ? -2.961 -5.335 -8.671 1.00 97.50 95 ARG A C 1
ATOM 721 O O . ARG A 1 95 ? -3.336 -4.723 -7.671 1.00 97.50 95 ARG A O 1
ATOM 728 N N . LEU A 1 96 ? -3.323 -5.024 -9.910 1.00 97.12 96 LEU A N 1
ATOM 729 C CA . LEU A 1 96 ? -4.303 -4.001 -10.251 1.00 97.12 96 LEU A CA 1
ATOM 730 C C . LEU A 1 96 ? -5.647 -4.669 -10.531 1.00 97.12 96 LEU A C 1
ATOM 732 O O . LEU A 1 96 ? -5.749 -5.533 -11.399 1.00 97.12 96 LEU A O 1
ATOM 736 N N . LEU A 1 97 ? -6.675 -4.272 -9.794 1.00 96.69 97 LEU A N 1
ATOM 737 C CA . LEU A 1 97 ? -8.046 -4.744 -9.953 1.00 96.69 97 LEU A CA 1
ATOM 738 C C . LEU A 1 97 ? -8.923 -3.615 -10.494 1.00 96.69 97 LEU A C 1
ATOM 740 O O . LEU A 1 97 ? -8.683 -2.442 -10.215 1.00 96.69 97 LEU A O 1
ATOM 744 N N . ASP A 1 98 ? -9.968 -3.967 -11.240 1.00 95.69 98 ASP A N 1
ATOM 745 C CA . ASP A 1 98 ? -11.065 -3.032 -11.479 1.00 95.69 98 ASP A CA 1
ATOM 746 C C . ASP A 1 98 ? -11.822 -2.739 -10.169 1.00 95.69 98 ASP A C 1
ATOM 748 O O . ASP A 1 98 ? -11.784 -3.531 -9.221 1.00 95.69 98 ASP A O 1
ATOM 752 N N . SER A 1 99 ? -12.519 -1.600 -10.116 1.00 93.06 99 SER A N 1
ATOM 753 C CA . SER A 1 99 ? -13.198 -1.132 -8.900 1.00 93.06 99 SER A CA 1
ATOM 754 C C . SER A 1 99 ? -14.224 -2.134 -8.366 1.00 93.06 99 SER A C 1
ATOM 756 O O . SER A 1 99 ? -14.257 -2.375 -7.165 1.00 93.06 99 SER A O 1
ATOM 758 N N . ALA A 1 100 ? -15.002 -2.788 -9.236 1.00 95.88 100 ALA A N 1
ATOM 759 C CA . ALA A 1 100 ? -16.042 -3.719 -8.800 1.00 95.88 100 ALA A CA 1
ATOM 760 C C . ALA A 1 100 ? -15.441 -4.969 -8.141 1.00 95.88 100 ALA A C 1
ATOM 762 O O . ALA A 1 100 ? -15.861 -5.363 -7.051 1.00 95.88 100 ALA A O 1
ATOM 763 N N . THR A 1 101 ? -14.420 -5.562 -8.765 1.00 97.06 101 THR A N 1
ATOM 764 C CA . THR A 1 101 ? -13.693 -6.706 -8.198 1.00 97.06 101 THR A CA 1
ATOM 765 C C . THR A 1 101 ? -12.993 -6.320 -6.893 1.00 97.06 101 THR A C 1
ATOM 767 O O . THR A 1 101 ? -13.004 -7.084 -5.926 1.00 97.06 101 THR A O 1
ATOM 770 N N . TYR A 1 102 ? -12.394 -5.126 -6.842 1.00 96.94 102 TYR A N 1
ATOM 771 C CA . TYR A 1 102 ? -11.716 -4.620 -5.650 1.00 96.94 102 TYR A CA 1
ATOM 772 C C . TYR A 1 102 ? -12.683 -4.461 -4.4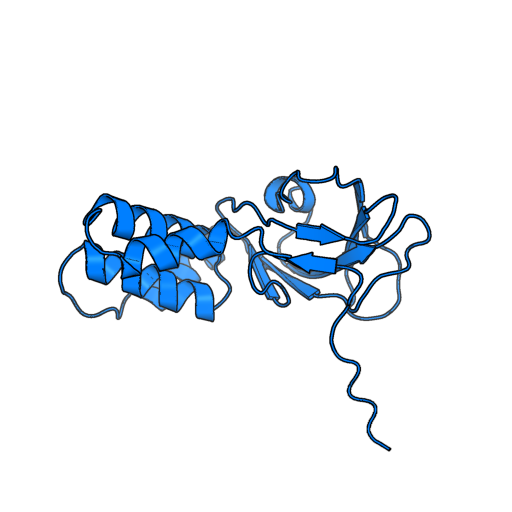71 1.00 96.94 102 TYR A C 1
ATOM 774 O O . TYR A 1 102 ? -12.441 -5.018 -3.399 1.00 96.94 102 TYR A O 1
ATOM 782 N N . GLU A 1 103 ? -13.799 -3.762 -4.679 1.00 96.56 103 GLU A N 1
ATOM 783 C CA . GLU A 1 103 ? -14.840 -3.545 -3.671 1.00 96.56 103 GLU A CA 1
ATOM 784 C C . GLU A 1 103 ? -15.440 -4.866 -3.180 1.00 96.56 103 GLU A C 1
ATOM 786 O O . GLU A 1 103 ? -15.587 -5.068 -1.972 1.00 96.56 103 GLU A O 1
ATOM 791 N N . GLN A 1 104 ? -15.734 -5.796 -4.096 1.00 97.50 104 GLN A N 1
ATOM 792 C CA . GLN A 1 104 ? -16.265 -7.110 -3.741 1.00 97.50 104 GLN A CA 1
ATOM 793 C C . GLN A 1 104 ? -15.288 -7.890 -2.854 1.00 97.50 104 GLN A C 1
ATOM 795 O O . GLN A 1 104 ? -15.695 -8.459 -1.840 1.00 97.50 104 GLN A O 1
ATOM 800 N N . ASN A 1 105 ? -13.997 -7.900 -3.196 1.00 97.38 105 ASN A N 1
ATOM 801 C CA . ASN A 1 105 ? -12.986 -8.579 -2.390 1.00 97.38 105 ASN A CA 1
ATOM 802 C C . ASN A 1 105 ? -12.840 -7.942 -1.007 1.00 97.38 105 ASN A C 1
ATOM 804 O O . ASN A 1 105 ? -12.808 -8.658 -0.007 1.00 97.38 105 ASN A O 1
ATOM 808 N N . VAL A 1 106 ? -12.794 -6.608 -0.936 1.00 97.50 106 VAL A N 1
ATOM 809 C CA . VAL A 1 106 ? -12.753 -5.876 0.338 1.00 97.50 106 VAL A CA 1
ATOM 810 C C . VAL A 1 106 ? -13.962 -6.237 1.197 1.00 97.50 106 VAL A C 1
ATOM 812 O O . VAL A 1 106 ? -13.788 -6.535 2.377 1.00 97.50 106 VAL A O 1
ATOM 815 N N . TYR A 1 107 ? -15.163 -6.265 0.613 1.00 97.31 107 TYR A N 1
ATOM 816 C CA . TYR A 1 107 ? -16.391 -6.640 1.309 1.00 97.31 107 TYR A CA 1
ATOM 817 C C . TYR A 1 107 ? -16.324 -8.063 1.875 1.00 97.31 107 TYR A C 1
ATOM 819 O O . TYR A 1 107 ? -16.525 -8.243 3.076 1.00 97.31 107 TYR A O 1
ATOM 827 N N . MET A 1 108 ? -15.968 -9.057 1.052 1.00 97.75 108 MET A N 1
ATOM 828 C CA . MET A 1 108 ? -15.876 -10.461 1.482 1.00 97.75 108 MET A CA 1
ATOM 829 C C . MET A 1 108 ? -14.881 -10.663 2.633 1.00 97.75 108 MET A C 1
ATOM 831 O O . MET A 1 108 ? -15.099 -11.494 3.510 1.00 97.75 108 MET A O 1
ATOM 835 N N . LEU A 1 109 ? -13.792 -9.890 2.668 1.00 97.12 109 LEU A N 1
ATOM 836 C CA . LEU A 1 109 ? -12.807 -9.977 3.748 1.00 97.12 109 LEU A CA 1
ATOM 837 C C . LEU A 1 109 ? -13.345 -9.473 5.091 1.00 97.12 109 LEU A C 1
ATOM 839 O O . LEU A 1 109 ? -12.914 -9.947 6.141 1.00 97.12 109 LEU A O 1
ATOM 843 N N . ILE A 1 110 ? -14.267 -8.509 5.079 1.00 96.62 110 ILE A N 1
ATOM 844 C CA . ILE A 1 110 ? -14.707 -7.808 6.294 1.00 96.62 110 ILE A CA 1
ATOM 845 C C . ILE A 1 110 ? -16.150 -8.108 6.706 1.00 96.62 110 ILE A C 1
ATOM 847 O O . ILE A 1 110 ? -16.575 -7.645 7.766 1.00 96.62 110 ILE A O 1
ATOM 851 N N . GLU A 1 111 ? -16.908 -8.855 5.901 1.00 95.25 111 GLU A N 1
ATOM 852 C CA . GLU A 1 111 ? -18.332 -9.126 6.147 1.00 95.25 111 GLU A CA 1
ATOM 853 C C . GLU A 1 111 ? -18.573 -9.910 7.449 1.00 95.25 111 GLU A C 1
ATOM 855 O O . GLU A 1 111 ? -19.568 -9.685 8.133 1.00 95.25 111 GLU A O 1
ATOM 860 N N . ASN A 1 112 ? -17.631 -10.781 7.829 1.00 92.25 112 ASN A N 1
ATOM 861 C CA . ASN A 1 112 ? -17.765 -11.701 8.963 1.00 92.25 112 ASN A CA 1
ATOM 862 C C . ASN A 1 112 ? -17.146 -11.167 10.266 1.00 92.25 112 ASN A C 1
ATOM 864 O O . ASN A 1 112 ? -16.948 -11.923 11.220 1.00 92.25 112 ASN A O 1
ATOM 868 N N . ILE A 1 113 ? -16.813 -9.874 10.325 1.00 93.00 113 ILE A N 1
ATOM 869 C CA . ILE A 1 113 ? -16.282 -9.266 11.548 1.00 93.00 113 ILE A CA 1
ATOM 870 C C . ILE A 1 113 ? -17.384 -9.259 12.620 1.00 93.00 113 ILE A C 1
ATOM 872 O O . ILE A 1 113 ? -18.469 -8.730 12.364 1.00 93.00 113 ILE A O 1
ATOM 876 N N . PRO A 1 114 ? -17.130 -9.817 13.823 1.00 91.50 114 PRO A N 1
ATOM 877 C CA . PRO A 1 114 ? -18.114 -9.838 14.896 1.00 91.50 114 PRO A CA 1
ATOM 878 C C . PRO A 1 114 ? -18.627 -8.439 15.230 1.00 91.50 114 PRO A C 1
ATOM 880 O O . PRO A 1 114 ? -17.873 -7.467 15.245 1.00 91.50 114 PRO A O 1
ATOM 883 N N . ASN A 1 115 ? -19.918 -8.346 15.535 1.00 88.50 115 ASN A N 1
ATOM 884 C CA . ASN A 1 115 ? -20.524 -7.075 15.897 1.00 88.50 115 ASN A CA 1
ATOM 885 C C . ASN A 1 115 ? -20.119 -6.675 17.325 1.00 88.50 115 ASN A C 1
ATOM 887 O O . ASN A 1 115 ? -20.460 -7.370 18.284 1.00 88.50 115 ASN A O 1
ATOM 891 N N . THR A 1 116 ? -19.405 -5.558 17.459 1.00 94.19 116 THR A N 1
ATOM 892 C CA . THR A 1 116 ? -18.962 -4.986 18.740 1.00 94.19 116 THR A CA 1
ATOM 893 C C . THR A 1 116 ? -19.123 -3.454 18.707 1.00 94.19 116 THR A C 1
ATOM 895 O O . THR A 1 116 ? -20.079 -2.943 18.120 1.00 94.19 116 THR A O 1
ATOM 898 N N . THR A 1 117 ? -18.238 -2.677 19.337 1.00 96.75 117 THR A N 1
ATOM 899 C CA . THR A 1 117 ? -18.199 -1.223 19.143 1.00 96.75 117 THR A CA 1
ATOM 900 C C . THR A 1 117 ? -17.726 -0.850 17.732 1.00 96.75 117 THR A C 1
ATOM 902 O O . THR A 1 117 ? -16.929 -1.548 17.108 1.00 96.75 117 THR A O 1
ATOM 905 N N . MET A 1 118 ? -18.163 0.308 17.225 1.00 97.12 118 MET A N 1
ATOM 906 C CA . MET A 1 118 ? -17.737 0.789 15.901 1.00 97.12 118 MET A CA 1
ATOM 907 C C . MET A 1 118 ? -16.215 0.985 15.799 1.00 97.12 118 MET A C 1
ATOM 909 O O . MET A 1 118 ? -15.642 0.761 14.734 1.00 97.12 118 MET A O 1
ATOM 913 N N . ALA A 1 119 ? -15.555 1.372 16.897 1.00 97.50 119 ALA A N 1
ATOM 914 C CA . ALA A 1 119 ? -14.107 1.560 16.931 1.00 97.50 119 ALA A CA 1
ATOM 915 C C . ALA A 1 119 ? -13.356 0.223 16.814 1.00 97.50 119 A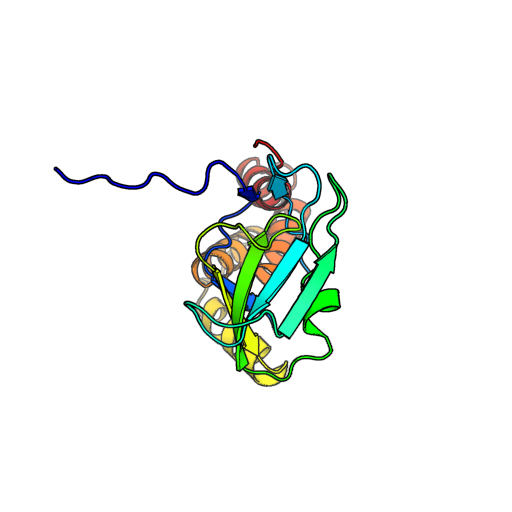LA A C 1
ATOM 917 O O . ALA A 1 119 ? -12.422 0.110 16.022 1.00 97.50 119 ALA A O 1
ATOM 918 N N . GLU A 1 120 ? -13.801 -0.807 17.539 1.00 97.31 120 GLU A N 1
ATOM 919 C CA . GLU A 1 120 ? -13.248 -2.163 17.443 1.00 97.31 120 GLU A CA 1
ATOM 920 C C . GLU A 1 120 ? -13.510 -2.796 16.073 1.00 97.31 120 GLU A C 1
ATOM 922 O O . GLU A 1 120 ? -12.601 -3.396 15.505 1.00 97.31 120 GLU A O 1
ATOM 927 N N . ILE A 1 121 ? -14.707 -2.614 15.499 1.00 97.94 121 ILE A N 1
ATOM 928 C CA . ILE A 1 121 ? -15.012 -3.063 14.131 1.00 97.94 121 ILE A CA 1
ATOM 929 C C .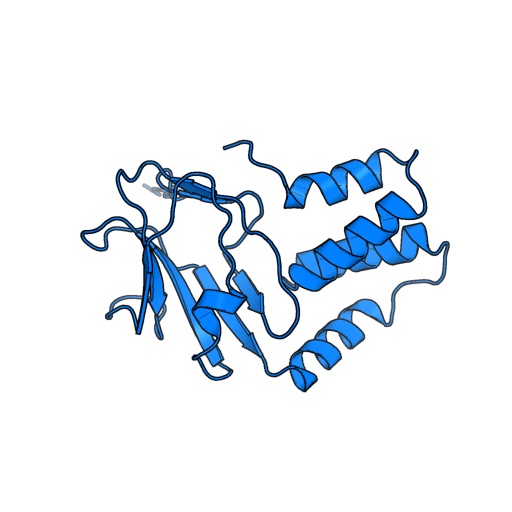 ILE A 1 121 ? -14.057 -2.396 13.132 1.00 97.94 121 ILE A C 1
ATOM 931 O O . ILE A 1 121 ? -13.481 -3.076 12.284 1.00 97.94 121 ILE A O 1
ATOM 935 N N . ALA A 1 122 ? -13.849 -1.079 13.226 1.00 98.00 122 ALA A N 1
ATOM 936 C CA . ALA A 1 122 ? -12.926 -0.355 12.351 1.00 98.00 122 ALA A CA 1
ATOM 937 C C . ALA A 1 122 ? -11.468 -0.819 12.530 1.00 98.00 122 ALA A C 1
ATOM 939 O O . ALA A 1 122 ? -10.742 -1.002 11.550 1.00 98.00 122 ALA A O 1
ATOM 940 N N . PHE A 1 123 ? -11.045 -1.079 13.768 1.00 97.81 123 PHE A N 1
ATOM 941 C CA . PHE A 1 123 ? -9.723 -1.626 14.056 1.00 97.81 123 PHE A CA 1
ATOM 942 C C . PHE A 1 123 ? -9.548 -3.040 13.476 1.00 97.81 123 PHE A C 1
ATOM 944 O O . PHE A 1 123 ? -8.559 -3.303 12.791 1.00 97.81 123 PHE A O 1
ATOM 951 N N . ALA A 1 124 ? -10.530 -3.925 13.664 1.00 97.38 124 ALA A N 1
ATOM 952 C CA . ALA A 1 124 ? -10.524 -5.277 13.110 1.00 97.38 124 ALA A CA 1
ATOM 953 C C . ALA A 1 124 ? -10.496 -5.272 11.573 1.00 97.38 124 ALA A C 1
ATOM 955 O O . ALA A 1 124 ? -9.720 -6.017 10.974 1.00 97.38 124 ALA A O 1
ATOM 956 N N . ARG A 1 125 ? -11.269 -4.382 10.930 1.00 98.00 125 ARG A N 1
ATOM 957 C CA . ARG A 1 125 ? -11.225 -4.164 9.472 1.00 98.00 125 ARG A CA 1
ATOM 958 C C . ARG A 1 125 ? -9.826 -3.798 9.009 1.00 98.00 125 ARG A C 1
ATOM 960 O O . ARG A 1 125 ? -9.322 -4.407 8.073 1.00 98.00 125 ARG A O 1
ATOM 967 N N . SER A 1 126 ? -9.199 -2.827 9.676 1.00 97.31 126 SER A N 1
ATOM 968 C CA . SER A 1 126 ? -7.840 -2.395 9.346 1.00 97.31 126 SER A CA 1
ATOM 969 C C . SER A 1 126 ? -6.856 -3.562 9.376 1.00 97.31 126 SER A C 1
ATOM 971 O O . SER A 1 126 ? -6.120 -3.771 8.414 1.00 97.31 126 SER A O 1
ATOM 973 N N . PHE A 1 127 ? -6.905 -4.360 10.443 1.00 95.44 127 PHE A N 1
ATOM 974 C CA . PHE A 1 127 ? -6.025 -5.507 10.628 1.00 95.44 127 PHE A CA 1
ATOM 975 C C . PHE A 1 127 ? -6.218 -6.580 9.547 1.00 95.44 127 PHE A C 1
ATOM 977 O O . PHE A 1 127 ? -5.248 -6.989 8.913 1.00 95.44 127 PHE A O 1
ATOM 984 N N . ILE A 1 128 ? -7.462 -7.002 9.293 1.00 97.12 128 ILE A N 1
ATOM 985 C CA . ILE A 1 128 ? -7.765 -8.026 8.281 1.00 97.12 128 ILE A CA 1
ATOM 986 C C . ILE A 1 128 ? -7.339 -7.548 6.890 1.00 97.12 128 ILE A C 1
ATOM 988 O O . ILE A 1 128 ? -6.641 -8.257 6.171 1.00 97.12 128 ILE A O 1
ATOM 992 N N . LEU A 1 129 ? -7.695 -6.320 6.513 1.00 97.25 129 LEU A N 1
ATOM 993 C CA . LEU A 1 129 ? -7.358 -5.783 5.194 1.00 97.25 129 LEU A CA 1
ATOM 994 C C . LEU A 1 129 ? -5.844 -5.660 4.988 1.00 97.25 129 LEU A C 1
ATOM 996 O O . LEU A 1 129 ? -5.356 -5.949 3.897 1.00 97.25 129 LEU A O 1
ATOM 1000 N N . GLN A 1 130 ? -5.091 -5.298 6.031 1.00 94.94 130 GLN A N 1
ATOM 1001 C CA . GLN A 1 130 ? -3.631 -5.247 5.971 1.00 94.94 130 GLN A CA 1
ATOM 1002 C C . GLN A 1 130 ? -3.018 -6.637 5.754 1.00 94.94 130 GLN A C 1
ATOM 1004 O O . GLN A 1 130 ? -2.119 -6.775 4.927 1.00 94.94 130 GLN A O 1
ATOM 1009 N N . GLN A 1 131 ? -3.524 -7.672 6.435 1.00 94.75 131 GLN A N 1
ATOM 1010 C CA . GLN A 1 131 ? -3.073 -9.059 6.240 1.00 94.75 131 GLN A CA 1
ATOM 1011 C C . GLN A 1 131 ? -3.325 -9.581 4.822 1.00 94.75 131 GLN A C 1
ATOM 1013 O O . GLN A 1 131 ? -2.610 -10.463 4.355 1.00 94.75 131 GLN A O 1
ATOM 1018 N N . HIS A 1 132 ? -4.324 -9.021 4.142 1.00 96.44 132 HIS A N 1
ATOM 1019 C CA . HIS A 1 132 ? -4.674 -9.350 2.766 1.00 96.44 132 HIS A CA 1
ATOM 1020 C C . HIS A 1 132 ? -4.165 -8.319 1.742 1.00 96.44 132 HIS A C 1
ATOM 1022 O O . HIS A 1 132 ? -4.581 -8.362 0.589 1.00 96.44 132 HIS A O 1
ATOM 1028 N N . PHE A 1 133 ? -3.253 -7.420 2.135 1.00 95.88 133 PHE A N 1
ATOM 1029 C CA . PHE A 1 133 ? -2.580 -6.447 1.259 1.00 95.88 133 PHE A CA 1
ATOM 1030 C C . PHE A 1 133 ? -3.480 -5.356 0.640 1.00 95.88 133 PHE A C 1
ATOM 1032 O O . PHE A 1 133 ? -3.062 -4.648 -0.280 1.00 95.88 133 PHE A O 1
ATOM 1039 N N . TYR A 1 134 ? -4.688 -5.154 1.176 1.00 95.94 134 TYR A N 1
ATOM 1040 C CA . TYR A 1 134 ? -5.601 -4.064 0.807 1.00 95.94 134 TYR A CA 1
ATOM 1041 C C . TYR A 1 134 ? -5.289 -2.808 1.640 1.00 95.94 134 TYR A C 1
ATOM 1043 O O . TYR A 1 134 ? -6.029 -2.418 2.545 1.00 95.94 134 TYR A O 1
ATOM 1051 N N . ILE A 1 135 ? -4.144 -2.180 1.358 1.00 95.19 135 ILE A N 1
ATOM 1052 C CA . ILE A 1 135 ? -3.549 -1.136 2.212 1.00 95.19 135 ILE A CA 1
ATOM 1053 C C . ILE A 1 135 ? -4.394 0.146 2.291 1.00 95.19 135 ILE A C 1
ATOM 1055 O O . ILE A 1 135 ? -4.550 0.702 3.379 1.00 95.19 135 ILE A O 1
ATOM 1059 N N . ALA A 1 136 ? -4.971 0.616 1.180 1.00 94.62 136 ALA A N 1
ATOM 1060 C CA . ALA A 1 136 ? -5.802 1.825 1.165 1.00 94.62 136 ALA A CA 1
ATOM 1061 C C . ALA A 1 136 ? -7.028 1.735 2.104 1.00 94.62 136 ALA A C 1
ATOM 1063 O O . ALA A 1 136 ? -7.158 2.580 3.001 1.00 94.62 136 ALA A O 1
ATOM 1064 N N . PRO A 1 137 ? -7.903 0.715 1.999 1.00 96.69 137 PRO A N 1
ATOM 1065 C CA . PRO A 1 137 ? -9.037 0.583 2.911 1.00 96.69 137 PRO A CA 1
ATOM 1066 C C . PRO A 1 137 ? -8.603 0.188 4.334 1.00 96.69 137 PRO A C 1
ATOM 1068 O O . PRO A 1 137 ? -9.280 0.557 5.302 1.00 96.69 137 PRO A O 1
ATOM 1071 N N . ALA A 1 138 ? -7.452 -0.478 4.505 1.00 96.88 138 ALA A N 1
ATOM 1072 C CA . ALA A 1 138 ? -6.873 -0.722 5.826 1.00 96.88 138 ALA A CA 1
ATOM 1073 C C . ALA A 1 138 ? -6.499 0.588 6.542 1.00 96.88 138 ALA A C 1
ATOM 1075 O O . ALA A 1 138 ? -6.832 0.765 7.719 1.00 96.88 138 ALA A O 1
ATOM 1076 N N . LEU A 1 139 ? -5.864 1.528 5.830 1.00 96.44 139 LEU A N 1
ATOM 1077 C CA . LEU A 1 139 ? -5.535 2.863 6.334 1.00 96.44 139 LEU A CA 1
ATOM 1078 C C . LEU A 1 139 ? -6.800 3.650 6.688 1.00 96.44 139 LEU A C 1
ATOM 1080 O O . LEU A 1 139 ? -6.879 4.224 7.775 1.00 96.44 139 LEU A O 1
ATOM 1084 N N . ALA A 1 140 ? -7.798 3.663 5.800 1.00 97.25 140 ALA A N 1
ATOM 1085 C CA . ALA A 1 140 ? -9.070 4.342 6.051 1.00 97.25 140 ALA A CA 1
ATOM 1086 C C . ALA A 1 140 ? -9.751 3.816 7.327 1.00 97.25 140 ALA A C 1
ATOM 1088 O O . ALA A 1 140 ? -10.151 4.596 8.192 1.00 97.25 140 ALA A O 1
ATOM 1089 N N . SER A 1 141 ? -9.788 2.492 7.496 1.00 97.88 141 SER A N 1
ATOM 1090 C CA . SER A 1 141 ? -10.351 1.848 8.687 1.00 97.88 141 SER A CA 1
ATOM 1091 C C . SER A 1 141 ? -9.540 2.158 9.953 1.00 97.88 141 SER A C 1
ATOM 1093 O O . SER A 1 141 ? -10.115 2.404 11.014 1.00 97.88 141 SER A O 1
ATOM 1095 N N . SER A 1 142 ? -8.206 2.228 9.853 1.00 97.75 142 SER A N 1
ATOM 1096 C CA . SER A 1 142 ? -7.359 2.596 10.994 1.00 97.75 142 SER A CA 1
ATOM 1097 C C . SER A 1 142 ? -7.566 4.040 11.446 1.00 97.75 142 SER A C 1
ATOM 1099 O O . SER A 1 142 ? -7.486 4.310 12.646 1.00 97.75 142 SER A O 1
ATOM 1101 N N . LYS A 1 143 ? -7.785 4.968 10.505 1.00 98.00 143 LYS A N 1
ATOM 1102 C CA . LYS A 1 143 ? -8.112 6.366 10.822 1.00 98.00 143 LYS A CA 1
ATOM 1103 C C . LYS A 1 143 ? -9.421 6.436 11.587 1.00 98.00 143 LYS A C 1
ATOM 1105 O O . LYS A 1 143 ? -9.444 6.987 12.682 1.00 98.00 143 LYS A O 1
ATOM 1110 N N . LEU A 1 144 ? -10.455 5.773 11.068 1.00 98.38 144 LEU A N 1
ATOM 1111 C CA . LEU A 1 144 ? -11.769 5.727 11.698 1.00 98.38 144 LEU A CA 1
ATOM 1112 C C . LEU A 1 144 ? -11.699 5.175 13.132 1.00 98.38 144 LEU A C 1
ATOM 1114 O O . LEU A 1 144 ? -12.276 5.765 14.039 1.00 98.38 144 LEU A O 1
ATOM 1118 N N . ALA A 1 145 ? -10.950 4.094 13.372 1.00 98.19 145 ALA A N 1
ATOM 1119 C CA . ALA A 1 145 ? -10.774 3.553 14.723 1.00 98.19 145 ALA A CA 1
ATOM 1120 C C . ALA A 1 145 ? -10.142 4.576 15.690 1.00 98.19 145 ALA A C 1
ATOM 1122 O O . ALA A 1 145 ? -10.622 4.761 16.809 1.00 98.19 145 ALA A O 1
ATOM 1123 N N . ALA A 1 146 ? -9.085 5.271 15.253 1.00 98.00 146 ALA A N 1
ATOM 1124 C CA . ALA A 1 146 ? -8.396 6.279 16.061 1.00 98.00 146 ALA A CA 1
ATOM 1125 C C . ALA A 1 146 ? -9.220 7.566 16.264 1.00 98.00 146 ALA A C 1
ATOM 1127 O O . ALA A 1 146 ? -9.042 8.244 17.276 1.00 98.00 146 ALA A O 1
ATOM 1128 N N . GLU A 1 147 ? -10.105 7.904 15.325 1.00 98.12 147 GLU A N 1
ATOM 1129 C CA . GLU A 1 147 ? -11.048 9.023 15.430 1.00 98.12 147 GLU A CA 1
ATOM 1130 C C . GLU A 1 147 ? -12.195 8.714 16.398 1.00 98.12 147 GLU A C 1
ATOM 1132 O O . GLU A 1 147 ? -12.561 9.569 17.204 1.00 98.12 147 GLU A O 1
ATOM 1137 N N . LEU A 1 148 ? -12.734 7.491 16.353 1.00 98.19 148 LEU A N 1
ATOM 1138 C CA . LEU A 1 148 ? -13.825 7.050 17.225 1.00 98.19 148 LEU A CA 1
ATOM 1139 C C . LEU A 1 148 ? -13.380 6.879 18.683 1.00 98.19 148 LEU A C 1
ATOM 1141 O O . LEU A 1 148 ? -14.155 7.168 19.593 1.00 98.19 148 LEU A O 1
ATOM 1145 N N . GLU A 1 149 ? -12.143 6.430 18.921 1.00 97.81 149 GLU A N 1
ATOM 1146 C CA . GLU A 1 149 ? -11.602 6.256 20.273 1.00 97.81 149 GLU A CA 1
ATOM 1147 C C . GLU A 1 149 ? -10.177 6.841 20.410 1.00 97.81 149 GLU A C 1
ATOM 1149 O O . GLU A 1 149 ? -9.182 6.115 20.510 1.00 97.81 149 GLU A O 1
ATOM 1154 N N . PRO A 1 150 ? -10.034 8.179 20.461 1.00 97.00 150 PRO A N 1
ATOM 1155 C CA . PRO A 1 150 ? -8.731 8.842 20.411 1.00 97.00 150 PRO A CA 1
ATOM 1156 C C . PRO A 1 150 ? -7.883 8.650 21.674 1.00 97.00 150 PRO A C 1
ATOM 1158 O O . PRO A 1 150 ? -6.681 8.913 21.657 1.00 97.00 150 PRO A O 1
ATOM 1161 N N . SER A 1 151 ? -8.445 8.210 22.798 1.00 97.25 151 SER A N 1
ATOM 1162 C CA . SER A 1 151 ? -7.666 7.855 23.995 1.00 97.25 151 SER A CA 1
ATOM 1163 C C . SER A 1 151 ? -6.993 6.482 23.872 1.00 97.25 151 SER A C 1
ATOM 1165 O O . SER A 1 151 ? -6.032 6.209 24.600 1.00 97.25 151 SER A O 1
ATOM 1167 N N . ASN A 1 152 ? -7.441 5.636 22.938 1.00 97.69 152 ASN A N 1
ATOM 1168 C CA . ASN A 1 152 ? -6.956 4.275 22.784 1.00 97.69 152 ASN A CA 1
ATOM 1169 C C . ASN A 1 152 ? -5.565 4.250 22.126 1.00 97.69 152 ASN A C 1
ATOM 1171 O O . ASN A 1 152 ? -5.375 4.542 20.940 1.00 97.69 152 ASN A O 1
ATOM 1175 N N . LYS A 1 153 ? -4.550 3.891 22.921 1.00 97.31 153 LYS A N 1
ATOM 1176 C CA . LYS A 1 153 ? -3.149 3.843 22.472 1.00 97.31 153 LYS A CA 1
ATOM 1177 C C . LYS A 1 153 ? -2.914 2.791 21.388 1.00 97.31 153 LYS A C 1
ATOM 1179 O O . LYS A 1 153 ? -2.022 2.986 20.563 1.00 97.31 153 LYS A O 1
ATOM 1184 N N . LEU A 1 15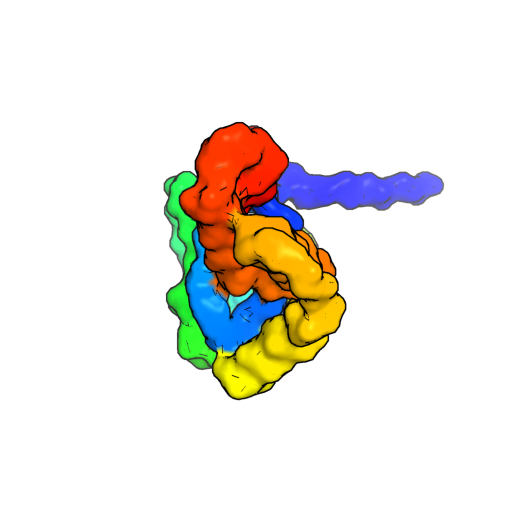4 ? -3.685 1.701 21.381 1.00 96.94 154 LEU A N 1
ATOM 1185 C CA . LEU A 1 154 ? -3.541 0.640 20.387 1.00 96.94 154 LEU A CA 1
ATOM 1186 C C . LEU A 1 154 ? -3.944 1.141 18.998 1.00 96.94 154 LEU A C 1
ATOM 1188 O O . LEU A 1 154 ? -3.172 0.987 18.055 1.00 96.94 154 LEU A O 1
ATOM 1192 N N . TYR A 1 155 ? -5.091 1.814 18.880 1.00 97.38 155 TYR A N 1
ATOM 1193 C CA . TYR A 1 155 ? -5.588 2.318 17.593 1.00 97.38 155 TYR A CA 1
ATOM 1194 C C . TYR A 1 155 ? -4.686 3.411 17.025 1.00 97.38 155 TYR A C 1
ATOM 1196 O O . TYR A 1 155 ? -4.354 3.397 15.841 1.00 97.38 155 TYR A O 1
ATOM 1204 N N . LYS A 1 156 ? -4.185 4.299 17.891 1.00 96.38 156 LYS A N 1
ATOM 1205 C CA . LYS A 1 156 ? -3.161 5.282 17.514 1.00 96.38 156 LYS A CA 1
ATOM 1206 C C . LYS A 1 156 ? -1.880 4.624 17.012 1.00 96.38 156 LYS A C 1
ATOM 1208 O O . LYS A 1 156 ? -1.329 5.063 16.008 1.00 96.38 156 LYS A O 1
ATOM 1213 N N . LYS A 1 157 ? -1.405 3.575 17.694 1.00 94.50 157 LYS A N 1
ATOM 1214 C CA . LYS A 1 157 ? -0.211 2.832 17.273 1.00 94.50 157 LYS A CA 1
ATOM 1215 C C . LYS A 1 157 ? -0.429 2.139 15.929 1.00 94.50 157 LYS A C 1
ATOM 1217 O O . LYS A 1 157 ? 0.472 2.180 15.104 1.00 94.50 157 LYS A O 1
ATOM 1222 N N . ASN A 1 158 ? -1.598 1.539 15.709 1.00 94.19 158 ASN A N 1
ATOM 1223 C CA . ASN A 1 158 ? -1.962 0.922 14.433 1.00 94.19 158 ASN A CA 1
ATOM 1224 C C . ASN A 1 158 ? -1.940 1.943 13.292 1.00 94.19 158 ASN A C 1
ATOM 1226 O O . ASN A 1 158 ? -1.273 1.730 12.287 1.00 94.19 158 ASN A O 1
ATOM 1230 N N . LEU A 1 159 ? -2.572 3.103 13.498 1.00 95.88 159 LEU A N 1
ATOM 1231 C CA . LEU A 1 159 ? -2.576 4.180 12.511 1.00 95.88 159 LEU A CA 1
ATOM 1232 C C . LEU A 1 159 ? -1.163 4.697 12.220 1.00 95.88 159 LEU A C 1
ATOM 1234 O O . LEU A 1 159 ? -0.812 4.923 11.065 1.00 95.88 159 LEU A O 1
ATOM 1238 N N . ALA A 1 160 ? -0.343 4.866 13.258 1.00 93.44 160 ALA A N 1
ATOM 1239 C CA . ALA A 1 160 ? 1.012 5.389 13.122 1.00 93.44 160 ALA A CA 1
ATOM 1240 C C . ALA A 1 160 ? 1.921 4.509 12.248 1.00 93.44 160 ALA A C 1
ATOM 1242 O O . ALA A 1 160 ? 2.845 5.043 11.644 1.00 93.44 160 ALA A O 1
ATOM 1243 N N . GLN A 1 161 ? 1.658 3.201 12.132 1.00 90.94 161 GLN A N 1
ATOM 1244 C CA . GLN A 1 161 ? 2.449 2.306 11.275 1.00 90.94 161 GLN A CA 1
ATOM 1245 C C . GLN A 1 161 ? 2.388 2.709 9.797 1.00 90.94 161 GLN A C 1
ATOM 1247 O O . GLN A 1 161 ? 3.402 2.659 9.115 1.00 90.94 161 GLN A O 1
ATOM 1252 N N . PHE A 1 162 ? 1.243 3.200 9.315 1.00 91.56 162 PHE A N 1
ATOM 1253 C CA . PHE A 1 162 ? 1.098 3.669 7.929 1.00 91.56 162 PHE A CA 1
ATOM 1254 C C . PHE A 1 162 ? 1.884 4.953 7.629 1.00 91.56 162 PHE A C 1
ATOM 1256 O O . PHE A 1 162 ? 2.085 5.302 6.469 1.00 91.56 162 PHE A O 1
ATOM 1263 N N . TYR A 1 163 ? 2.317 5.658 8.672 1.00 89.19 163 TYR A N 1
ATOM 1264 C CA . TYR A 1 163 ? 3.098 6.891 8.590 1.00 89.19 163 TYR A CA 1
ATOM 1265 C C . TYR A 1 163 ? 4.509 6.713 9.148 1.00 89.19 163 TYR A C 1
ATOM 1267 O O . TYR A 1 163 ? 5.232 7.696 9.312 1.00 89.19 163 TYR A O 1
ATOM 1275 N N . ALA A 1 164 ? 4.897 5.484 9.493 1.00 78.81 164 ALA A N 1
ATOM 1276 C CA . ALA A 1 164 ? 6.200 5.223 10.061 1.00 78.81 164 ALA A CA 1
ATOM 1277 C C . ALA A 1 164 ? 7.275 5.503 9.006 1.00 78.81 164 ALA A C 1
ATOM 1279 O O . ALA A 1 164 ? 7.274 4.938 7.916 1.00 78.81 164 ALA A O 1
ATOM 1280 N N . THR A 1 165 ? 8.200 6.393 9.357 1.00 66.62 165 THR A N 1
ATOM 1281 C CA . THR A 1 165 ? 9.377 6.734 8.548 1.00 66.62 165 THR A CA 1
ATOM 1282 C C . THR A 1 165 ? 10.673 6.329 9.251 1.00 66.62 165 THR A C 1
ATOM 1284 O O . THR A 1 165 ? 11.715 6.938 9.016 1.00 66.62 165 THR A O 1
ATOM 1287 N N . GLN A 1 166 ? 10.600 5.402 10.213 1.00 59.56 166 GLN A N 1
ATOM 1288 C CA . GLN A 1 166 ? 11.780 4.919 10.930 1.00 59.56 166 GLN A CA 1
ATOM 1289 C C . GLN A 1 166 ? 12.485 3.891 10.046 1.00 59.56 166 GLN A C 1
ATOM 1291 O O . GLN A 1 166 ? 12.132 2.713 10.070 1.00 59.56 166 GLN A O 1
ATOM 1296 N N . PHE A 1 167 ? 13.422 4.391 9.243 1.00 61.75 167 PHE A N 1
ATOM 1297 C CA . PHE A 1 167 ? 14.283 3.637 8.338 1.00 61.75 167 PHE A CA 1
ATOM 1298 C C . PHE A 1 167 ? 15.722 3.647 8.844 1.00 61.75 167 PHE A C 1
ATOM 1300 O O . PHE A 1 167 ? 16.146 4.711 9.358 1.00 61.75 167 PHE A O 1
#

Sequence (167 aa):
MGAVSRGCNEVSTGIPADTLIIGEGSFPLYWSSTYTKSILAIYDVAVDGAAIQKSILKDKVPINFDSITKSLPPGDYYWNITDEEGNGCERSFLRLLDSATYEQNVYMLIENIPNTTMAEIAFARSFILQQHFYIAPALASSKLAAELEPSNKLYKKNLAQFYATQF

Secondary structure (DSSP, 8-state):
--------SSEEESS--SEEEESS----B-EEES-SS-EEEEESSSSSS--SEEEEPPTTPPB-HHHHHTTSPSEEEEEEEE-TT--B-PPEEEEE--HHHHHHHHHHHHTTPPP--HHHHHHHHHHHHHHTT-HHHHHHHHHHHHHH-TT-HHHHHHHHHTT----

pLDDT: mean 90.21, std 12.86, range [32.19, 98.38]

Foldseek 3Di:
DDPPPDFDPFKDWLADQLEAEDADFWAFIFMDGPAPWKKKFKAPDQDDDDGPFIDTDDPRGTDTVCVGCVPPDFDKIWIFIDHPVRDTGGTRIYGY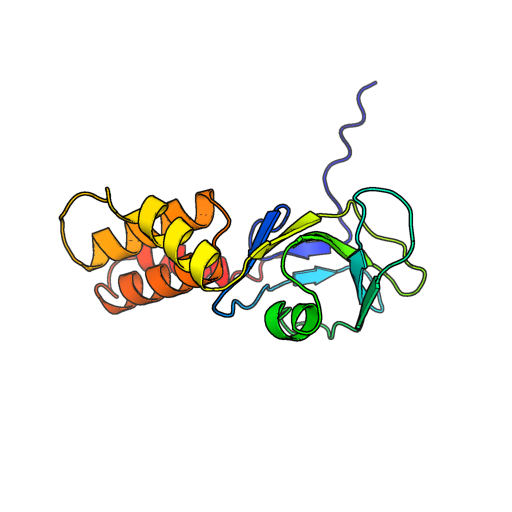DHPVVLVVVLCVQLVPQDDDDLLVSLQVSLVSCVVVNVNRSSLVSLVSNCVVPVVDPVSVVSNCSSVGNPD